Protein AF-A0A8T3NIM0-F1 (afdb_monomer_lite)

Foldseek 3Di:
DDDDAPEEFEAQAPVSVVVQVVCVVPTDGYHYDHPDDPVQGHPVNSVD

Sequence (48 aa):
MQQAYDVVIVGGGNAAFCAAHAARERAERVLMLEKAPPERAGGNSFFT

Radius of gyration: 11.62 Å; chains: 1; bounding box: 24×27×24 Å

Secondary structure (DSSP, 8-state):
-----SEEEE--SHHHHHHHHHHHTT-S-EEEE--S-GGG-SGGGG--

Structure (mmCIF, N/CA/C/O backbone):
data_AF-A0A8T3NIM0-F1
#
_entry.id   AF-A0A8T3NIM0-F1
#
loop_
_atom_site.group_PDB
_atom_site.id
_atom_site.type_symbol
_atom_site.label_atom_id
_atom_site.label_alt_id
_atom_site.label_comp_id
_atom_site.label_asym_id
_atom_site.label_entity_id
_atom_site.label_seq_id
_atom_site.pdbx_PDB_ins_code
_atom_site.Cartn_x
_atom_site.Cartn_y
_atom_site.Cartn_z
_atom_site.occupancy
_atom_site.B_iso_or_equiv
_atom_site.auth_seq_id
_atom_site.auth_comp_id
_atom_site.auth_asym_id
_atom_site.auth_atom_id
_atom_site.pdbx_PDB_model_num
ATOM 1 N N . MET A 1 1 ? -9.890 -18.514 5.599 1.00 55.81 1 MET A N 1
ATOM 2 C CA . MET A 1 1 ? -10.260 -17.439 6.545 1.00 55.81 1 MET A CA 1
ATOM 3 C C . MET A 1 1 ? -10.522 -16.179 5.740 1.00 55.81 1 MET A C 1
ATOM 5 O O . MET A 1 1 ? -9.691 -15.854 4.904 1.00 55.81 1 MET A O 1
ATOM 9 N N . GLN A 1 2 ? -11.667 -15.520 5.920 1.00 69.00 2 GLN A N 1
ATOM 10 C CA . GLN A 1 2 ? -11.917 -14.211 5.310 1.00 69.00 2 GLN A CA 1
ATOM 11 C C . GLN A 1 2 ? -11.349 -13.148 6.249 1.00 69.00 2 GLN A C 1
ATOM 13 O O . GLN A 1 2 ? -11.827 -12.994 7.370 1.00 69.00 2 GLN A O 1
ATOM 18 N N . GLN A 1 3 ? -10.289 -12.472 5.813 1.00 78.25 3 GLN A N 1
ATOM 19 C CA . GLN A 1 3 ? -9.769 -11.298 6.505 1.00 78.25 3 GLN A CA 1
ATOM 20 C C . GLN A 1 3 ? -10.650 -10.119 6.101 1.00 78.25 3 GLN A C 1
ATOM 22 O O . GLN A 1 3 ? -10.727 -9.782 4.920 1.00 78.25 3 GLN A O 1
ATOM 27 N N . ALA A 1 4 ? -11.344 -9.520 7.063 1.00 90.25 4 ALA A N 1
ATOM 28 C CA . ALA A 1 4 ? -12.015 -8.254 6.817 1.00 90.25 4 ALA A CA 1
ATOM 29 C C . ALA A 1 4 ? -10.962 -7.131 6.780 1.00 90.25 4 ALA A C 1
ATOM 31 O O . ALA A 1 4 ? -9.990 -7.153 7.532 1.00 90.25 4 ALA A O 1
ATOM 32 N N . TYR A 1 5 ? -11.146 -6.166 5.891 1.00 96.81 5 TYR A N 1
ATOM 33 C CA . TYR A 1 5 ? -10.360 -4.939 5.826 1.00 96.81 5 TYR A CA 1
ATOM 34 C C . TYR A 1 5 ? -11.341 -3.780 5.767 1.00 96.81 5 TYR A C 1
ATOM 36 O O . TYR A 1 5 ? -12.386 -3.898 5.130 1.00 96.81 5 TYR A O 1
ATOM 44 N N . ASP A 1 6 ? -11.011 -2.681 6.431 1.00 97.31 6 ASP A N 1
ATOM 45 C CA . ASP A 1 6 ? -11.882 -1.506 6.468 1.00 97.31 6 ASP A CA 1
ATOM 46 C C . ASP A 1 6 ? -11.705 -0.688 5.183 1.00 97.31 6 ASP A C 1
ATOM 48 O O . ASP A 1 6 ? -12.653 -0.109 4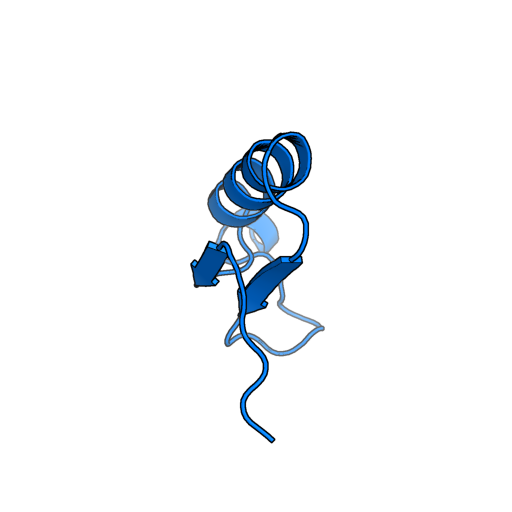.657 1.00 97.31 6 ASP A O 1
ATOM 52 N N . VAL A 1 7 ? -10.477 -0.682 4.650 1.00 98.06 7 VAL A N 1
ATOM 53 C CA . VAL A 1 7 ? -10.113 -0.028 3.392 1.00 98.06 7 VAL A CA 1
ATOM 54 C C . VAL A 1 7 ? -9.202 -0.945 2.577 1.00 98.06 7 VAL A C 1
ATOM 56 O O . VAL A 1 7 ? -8.232 -1.501 3.099 1.00 98.06 7 VAL A O 1
ATOM 59 N N . VAL A 1 8 ? -9.493 -1.064 1.280 1.00 97.88 8 VAL A N 1
ATOM 60 C CA . VAL A 1 8 ? -8.637 -1.738 0.295 1.00 97.88 8 VAL A CA 1
ATOM 61 C C . VAL A 1 8 ? -8.207 -0.726 -0.761 1.00 97.88 8 VAL A C 1
ATOM 63 O O . VAL A 1 8 ? -9.042 -0.059 -1.367 1.00 97.88 8 VAL A O 1
ATOM 66 N N . ILE A 1 9 ? -6.901 -0.627 -0.986 1.00 98.31 9 ILE A N 1
ATOM 67 C CA . ILE A 1 9 ? -6.270 0.266 -1.957 1.00 98.31 9 ILE A CA 1
ATOM 68 C C . ILE A 1 9 ? -5.586 -0.596 -3.013 1.00 98.31 9 ILE A C 1
ATOM 70 O O . ILE A 1 9 ? -4.854 -1.532 -2.690 1.00 98.31 9 ILE A O 1
ATOM 74 N N . VAL A 1 10 ? -5.823 -0.277 -4.283 1.00 97.81 10 VAL A N 1
ATOM 75 C CA . VAL A 1 10 ? -5.232 -0.990 -5.420 1.00 97.81 10 VAL A CA 1
ATOM 76 C C . VAL A 1 10 ? -4.258 -0.064 -6.139 1.00 97.81 10 VAL A C 1
ATOM 78 O O . VAL A 1 10 ? -4.633 1.013 -6.600 1.00 97.81 10 VAL A O 1
ATOM 81 N N . GLY A 1 11 ? -3.010 -0.508 -6.232 1.00 97.06 11 GLY A N 1
ATOM 82 C CA . GLY A 1 11 ? -1.848 0.248 -6.680 1.00 97.06 11 GLY A CA 1
ATOM 83 C C . GLY A 1 11 ? -0.860 0.498 -5.539 1.00 97.06 11 GLY A C 1
ATOM 84 O O . GLY A 1 11 ? -1.225 0.495 -4.367 1.00 97.06 11 GLY A O 1
ATOM 85 N N . GLY A 1 12 ? 0.398 0.729 -5.895 1.00 96.75 12 GLY A N 1
ATOM 86 C CA . GLY A 1 12 ? 1.499 1.041 -4.984 1.00 96.75 12 GLY A CA 1
ATOM 87 C C . GLY A 1 12 ? 2.270 2.292 -5.393 1.00 96.75 12 GLY A C 1
ATOM 88 O O . GLY A 1 12 ? 3.428 2.432 -5.028 1.00 96.75 12 GLY A O 1
ATOM 89 N N . GLY A 1 13 ? 1.667 3.185 -6.185 1.00 97.38 13 GLY A N 1
ATOM 90 C CA . GLY A 1 13 ? 2.250 4.492 -6.507 1.00 97.38 13 GLY A CA 1
ATOM 91 C C . GLY A 1 13 ? 2.002 5.550 -5.437 1.00 97.38 13 GLY A C 1
ATOM 92 O O . GLY A 1 13 ? 1.296 5.300 -4.461 1.00 97.38 13 GLY A O 1
ATOM 93 N N . ASN A 1 14 ? 2.530 6.761 -5.639 1.00 97.12 14 ASN A N 1
ATOM 94 C CA . ASN A 1 14 ? 2.403 7.848 -4.661 1.00 97.12 14 ASN A CA 1
ATOM 95 C C . ASN A 1 14 ? 0.939 8.106 -4.251 1.00 97.12 14 ASN A C 1
ATOM 97 O O . ASN A 1 14 ? 0.629 8.172 -3.069 1.00 97.12 14 ASN A O 1
ATOM 101 N N . ALA A 1 15 ? 0.006 8.126 -5.210 1.00 97.38 15 ALA A N 1
ATOM 102 C CA . ALA A 1 15 ? -1.420 8.290 -4.916 1.00 97.38 15 ALA A CA 1
ATOM 103 C C . ALA A 1 15 ? -1.975 7.199 -3.977 1.00 97.38 15 ALA A C 1
ATOM 105 O O . ALA A 1 15 ? -2.762 7.502 -3.080 1.00 97.38 15 ALA A O 1
ATOM 106 N N . ALA A 1 16 ? -1.543 5.946 -4.149 1.00 97.94 16 ALA A N 1
ATOM 107 C CA . ALA A 1 16 ? -1.944 4.844 -3.281 1.00 97.94 16 ALA A CA 1
ATOM 108 C C . ALA A 1 16 ? -1.349 4.991 -1.874 1.00 97.94 16 ALA A C 1
ATOM 110 O O . ALA A 1 16 ? -2.061 4.794 -0.894 1.00 97.94 16 ALA A O 1
ATOM 111 N N . PHE A 1 17 ? -0.088 5.418 -1.762 1.00 97.12 17 PHE A N 1
ATOM 112 C CA . PHE A 1 17 ? 0.539 5.704 -0.471 1.00 97.12 17 PHE A CA 1
ATOM 113 C C . PHE A 1 17 ? -0.098 6.903 0.247 1.00 97.12 17 PHE A C 1
ATOM 115 O O . PHE A 1 17 ? -0.329 6.826 1.452 1.00 97.12 17 PHE A O 1
ATOM 122 N N . CYS A 1 18 ? -0.462 7.972 -0.468 1.00 97.62 18 CYS A N 1
ATOM 123 C CA . CYS A 1 18 ? -1.226 9.086 0.099 1.00 97.62 18 CYS A CA 1
ATOM 124 C C . CYS A 1 18 ? -2.590 8.618 0.626 1.00 97.62 18 CYS A C 1
ATOM 126 O O . CYS A 1 18 ? -2.969 8.953 1.749 1.00 97.62 18 CYS A O 1
ATOM 128 N N . ALA A 1 19 ? -3.310 7.807 -0.156 1.00 98.25 19 ALA A N 1
ATOM 129 C CA . ALA A 1 19 ? -4.579 7.225 0.271 1.00 98.25 19 ALA A CA 1
ATOM 130 C C . ALA A 1 19 ? -4.399 6.303 1.488 1.00 98.25 19 ALA A C 1
ATOM 132 O O . ALA A 1 19 ? -5.200 6.359 2.417 1.00 98.25 19 ALA A O 1
ATOM 133 N N . ALA A 1 20 ? -3.332 5.499 1.518 1.00 98.00 20 ALA A N 1
ATOM 134 C CA . ALA A 1 20 ? -3.028 4.606 2.629 1.00 98.00 20 ALA A CA 1
ATOM 135 C C . ALA A 1 20 ? -2.730 5.395 3.904 1.00 98.00 20 ALA A C 1
ATOM 137 O O . ALA A 1 20 ? -3.273 5.064 4.954 1.00 98.00 20 ALA A O 1
ATOM 138 N N . HIS A 1 21 ? -1.941 6.468 3.813 1.00 97.69 21 HIS A N 1
ATOM 139 C CA . HIS A 1 21 ? -1.668 7.350 4.943 1.00 97.69 21 HIS A CA 1
ATOM 140 C C . HIS A 1 21 ? -2.962 7.953 5.504 1.00 97.69 21 HIS A C 1
ATOM 142 O O . HIS A 1 21 ? -3.232 7.824 6.695 1.00 97.69 21 HIS A O 1
ATOM 148 N N . ALA A 1 22 ? -3.801 8.545 4.649 1.00 98.25 22 ALA A N 1
ATOM 149 C CA . ALA A 1 22 ? -5.077 9.122 5.072 1.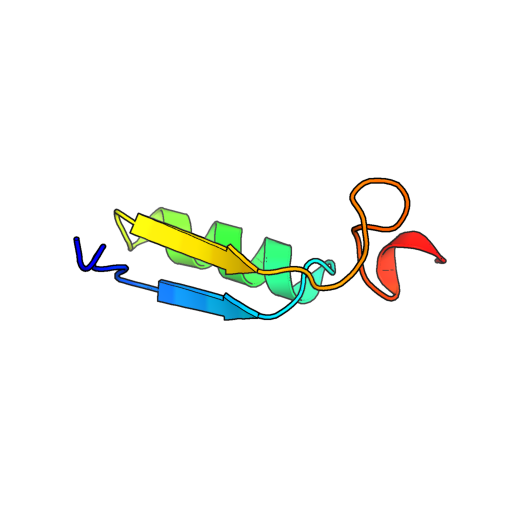00 98.25 22 ALA A CA 1
ATOM 150 C C . ALA A 1 22 ? -6.035 8.065 5.658 1.00 98.25 22 ALA A C 1
ATOM 152 O O . ALA A 1 22 ? -6.725 8.319 6.644 1.00 98.25 22 ALA A O 1
ATOM 153 N N . ALA A 1 23 ? -6.066 6.858 5.085 1.00 98.19 23 ALA A N 1
ATOM 154 C CA . ALA A 1 23 ? -6.873 5.757 5.598 1.00 98.19 23 ALA A CA 1
ATOM 155 C C . ALA A 1 23 ? -6.389 5.298 6.981 1.00 98.19 23 ALA A C 1
ATOM 157 O O . ALA A 1 23 ? -7.209 5.060 7.863 1.00 98.19 23 ALA A O 1
ATOM 158 N N . ARG A 1 24 ? -5.072 5.227 7.213 1.00 97.25 24 ARG A N 1
ATOM 159 C CA . ARG A 1 24 ? -4.491 4.823 8.506 1.00 97.25 24 ARG A CA 1
ATOM 160 C C . ARG A 1 24 ? -4.812 5.770 9.659 1.00 97.25 24 ARG A C 1
ATOM 162 O O . ARG A 1 24 ? -4.774 5.332 10.802 1.00 97.25 24 ARG A O 1
ATOM 169 N N . GLU A 1 25 ? -5.178 7.018 9.384 1.00 97.94 25 GLU A N 1
ATOM 170 C CA . GLU A 1 25 ? -5.636 7.964 10.411 1.00 97.94 25 GLU A CA 1
ATOM 171 C C . GLU A 1 25 ? -7.061 7.670 10.913 1.00 97.94 25 GLU A C 1
ATOM 173 O O . GLU A 1 25 ? -7.459 8.178 11.959 1.00 97.94 25 GLU A O 1
ATOM 178 N N . ARG A 1 26 ? -7.853 6.882 10.169 1.00 97.50 26 ARG A N 1
ATOM 179 C CA . ARG A 1 26 ? -9.290 6.663 10.440 1.00 97.50 26 ARG A CA 1
ATOM 180 C C . ARG A 1 26 ? -9.719 5.194 10.462 1.00 97.50 26 ARG A C 1
ATOM 182 O O . ARG A 1 26 ? -10.820 4.909 10.921 1.00 97.50 26 ARG A O 1
ATOM 189 N N . ALA A 1 27 ? -8.886 4.285 9.961 1.00 97.31 27 ALA A N 1
ATOM 190 C CA . ALA A 1 27 ? -9.186 2.868 9.794 1.00 97.31 27 ALA A CA 1
ATOM 191 C C . ALA A 1 27 ? -8.120 1.974 10.441 1.00 97.31 27 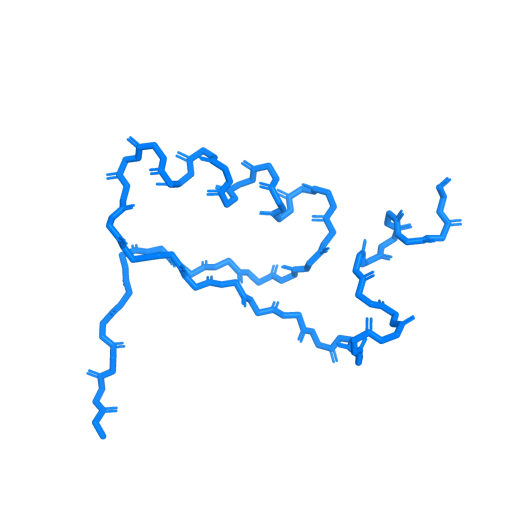ALA A C 1
ATOM 193 O O . ALA A 1 27 ? -6.911 2.209 10.322 1.00 97.31 27 ALA A O 1
ATOM 194 N N . GLU A 1 28 ? -8.571 0.897 11.082 1.00 95.56 28 GLU A N 1
ATOM 195 C CA . GLU A 1 28 ? -7.706 -0.020 11.821 1.00 95.56 28 GLU A CA 1
ATOM 196 C C . GLU A 1 28 ? -6.973 -0.992 10.892 1.00 95.56 28 GLU A C 1
ATOM 198 O O . GLU A 1 28 ? -5.800 -1.299 11.118 1.00 95.56 28 GLU A O 1
ATOM 203 N N . ARG A 1 29 ? -7.620 -1.441 9.813 1.00 96.81 29 ARG A N 1
ATOM 204 C CA . ARG A 1 29 ? -7.058 -2.397 8.855 1.00 96.81 29 ARG A CA 1
ATOM 2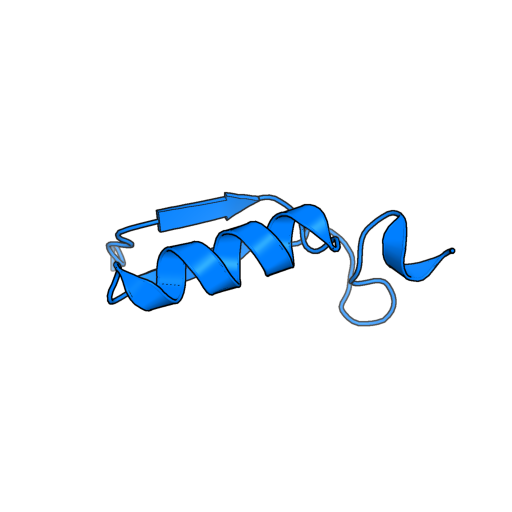05 C C . ARG A 1 29 ? -7.152 -1.862 7.437 1.00 96.81 29 ARG A C 1
ATOM 207 O O . ARG A 1 29 ? -8.221 -1.832 6.829 1.00 96.81 29 ARG A O 1
ATOM 214 N N . VAL A 1 30 ? -5.993 -1.501 6.898 1.00 97.88 30 VAL A N 1
ATOM 215 C CA . VAL A 1 30 ? -5.830 -1.029 5.521 1.00 97.88 30 VAL A CA 1
ATOM 216 C C . VAL A 1 30 ? -5.012 -2.060 4.752 1.00 97.88 30 VAL A C 1
ATOM 218 O O . VAL A 1 30 ? -3.905 -2.401 5.168 1.00 97.88 30 VAL A O 1
ATOM 221 N N . LEU A 1 31 ? -5.554 -2.558 3.642 1.00 97.50 31 LEU A N 1
ATOM 222 C CA . LEU A 1 31 ? -4.842 -3.422 2.702 1.00 97.50 31 LEU A CA 1
ATOM 223 C C . LEU A 1 31 ? -4.443 -2.614 1.472 1.00 97.50 31 LEU A C 1
ATOM 225 O O . LEU A 1 31 ? -5.297 -1.985 0.854 1.00 97.50 31 LEU A O 1
ATOM 229 N N . MET A 1 32 ? -3.175 -2.683 1.081 1.00 97.38 32 MET A N 1
ATOM 230 C CA . MET A 1 32 ? -2.697 -2.138 -0.187 1.00 97.38 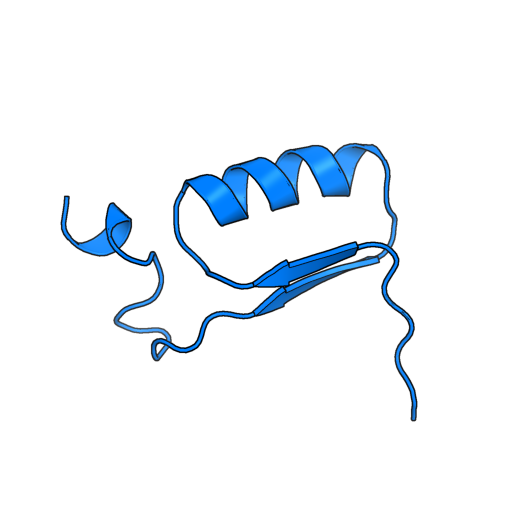32 MET A CA 1
ATOM 231 C C . MET A 1 32 ? -2.172 -3.275 -1.062 1.00 97.38 32 MET A C 1
ATOM 233 O O . MET A 1 32 ? -1.425 -4.128 -0.585 1.00 97.38 32 MET A O 1
ATOM 237 N N . LEU A 1 33 ? -2.581 -3.293 -2.328 1.00 97.25 33 LEU A N 1
ATOM 238 C CA . LEU A 1 33 ? -2.216 -4.321 -3.298 1.00 97.25 33 LEU A CA 1
ATOM 239 C C . LEU A 1 33 ? -1.473 -3.689 -4.470 1.00 97.25 33 LEU A C 1
ATOM 241 O O . LEU A 1 33 ? -2.036 -2.863 -5.180 1.00 97.25 33 LEU A O 1
ATOM 245 N N . GLU A 1 34 ? -0.243 -4.123 -4.717 1.00 97.19 34 GLU A N 1
ATOM 246 C CA . GLU A 1 34 ? 0.526 -3.764 -5.910 1.00 97.19 34 GLU A CA 1
ATOM 247 C C . GLU A 1 34 ? 0.750 -5.020 -6.760 1.00 97.19 34 GLU A C 1
ATOM 249 O O . GLU A 1 34 ? 1.021 -6.101 -6.239 1.00 97.19 34 GLU A O 1
ATOM 254 N N . LYS A 1 35 ? 0.589 -4.876 -8.078 1.00 97.12 35 LYS A N 1
ATOM 255 C CA . LYS A 1 35 ? 0.776 -5.948 -9.061 1.00 97.12 35 LYS A CA 1
ATOM 256 C C . LYS A 1 35 ? 2.252 -6.132 -9.415 1.00 97.12 35 LYS A C 1
ATOM 258 O O . LYS A 1 35 ? 2.661 -7.230 -9.785 1.00 97.12 35 LYS A O 1
ATOM 263 N N . ALA A 1 36 ? 3.022 -5.047 -9.414 1.00 96.25 36 ALA A N 1
ATOM 264 C CA . ALA A 1 36 ? 4.445 -5.075 -9.700 1.00 96.25 36 ALA A CA 1
ATOM 265 C C . ALA A 1 36 ? 5.189 -5.937 -8.667 1.00 96.25 36 ALA A C 1
ATOM 267 O O . ALA A 1 36 ? 4.799 -5.972 -7.497 1.00 96.25 36 ALA A O 1
ATOM 268 N N . PRO A 1 37 ? 6.265 -6.627 -9.078 1.00 96.38 37 PRO A N 1
ATOM 269 C CA . PRO A 1 37 ? 7.110 -7.320 -8.123 1.00 96.38 37 PRO A CA 1
ATOM 270 C C . PRO A 1 37 ? 7.812 -6.298 -7.205 1.00 96.38 37 PRO A C 1
ATOM 272 O O . PRO A 1 37 ? 7.909 -5.121 -7.574 1.00 96.38 37 PRO A O 1
ATOM 275 N N . PRO A 1 38 ? 8.302 -6.712 -6.022 1.00 94.88 38 PRO A N 1
ATOM 276 C CA . PRO A 1 38 ? 8.875 -5.800 -5.030 1.00 94.88 38 PRO A CA 1
ATOM 277 C C . PRO A 1 38 ? 9.951 -4.860 -5.588 1.00 94.88 38 PRO A C 1
ATOM 279 O O . PRO A 1 38 ? 9.960 -3.674 -5.270 1.00 94.88 38 PRO A O 1
ATOM 282 N N . GLU A 1 39 ? 10.803 -5.356 -6.485 1.00 96.50 39 GLU A N 1
ATOM 283 C CA . GLU A 1 39 ? 11.871 -4.601 -7.148 1.00 96.50 39 GLU A CA 1
ATOM 284 C C . GLU A 1 39 ? 11.382 -3.481 -8.085 1.00 96.50 39 GLU A C 1
ATOM 286 O O . GLU A 1 39 ? 12.182 -2.673 -8.549 1.00 96.50 39 GLU A O 1
ATOM 291 N N . ARG A 1 40 ? 10.081 -3.436 -8.391 1.00 94.81 40 ARG A N 1
ATOM 292 C CA . ARG A 1 40 ? 9.443 -2.429 -9.254 1.00 94.81 40 ARG A CA 1
ATOM 293 C C . ARG A 1 40 ? 8.181 -1.833 -8.623 1.00 94.81 40 ARG A C 1
ATOM 295 O O . ARG A 1 40 ? 7.338 -1.288 -9.337 1.00 94.81 40 ARG A O 1
ATOM 302 N N . ALA A 1 41 ? 8.017 -1.966 -7.307 1.00 95.19 41 ALA A N 1
ATOM 303 C CA . ALA A 1 41 ? 6.920 -1.335 -6.584 1.00 95.19 41 ALA A CA 1
ATOM 304 C C . ALA A 1 41 ? 7.052 0.197 -6.638 1.00 95.19 41 ALA A C 1
ATOM 306 O O . ALA A 1 41 ? 8.159 0.726 -6.642 1.00 95.19 41 ALA A O 1
ATOM 307 N N . GLY A 1 42 ? 5.928 0.918 -6.671 1.00 95.31 42 GLY A N 1
ATOM 308 C CA . GLY A 1 42 ? 5.929 2.385 -6.791 1.00 95.31 42 GLY A CA 1
ATOM 309 C C . GLY A 1 42 ? 5.129 2.926 -7.978 1.00 95.31 42 GLY A C 1
ATOM 310 O O . GLY A 1 42 ? 5.005 4.141 -8.131 1.00 95.31 42 GLY A O 1
ATOM 311 N N . GLY A 1 43 ? 4.569 2.059 -8.831 1.00 93.50 43 GLY A N 1
ATOM 312 C CA . GLY A 1 43 ? 3.853 2.478 -10.039 1.00 93.50 43 GLY A CA 1
ATOM 313 C C . GLY A 1 43 ? 4.702 3.415 -10.908 1.00 93.50 43 GLY A C 1
ATOM 314 O O . GLY A 1 43 ? 5.916 3.255 -11.005 1.00 93.50 43 GLY A O 1
ATOM 315 N N . ASN A 1 44 ? 4.086 4.437 -11.504 1.00 94.25 44 ASN A N 1
ATOM 316 C CA . ASN A 1 44 ? 4.831 5.446 -12.271 1.00 94.25 44 ASN A CA 1
ATOM 317 C C . ASN A 1 44 ? 5.817 6.245 -11.402 1.00 94.25 44 ASN A C 1
ATOM 319 O O . ASN A 1 44 ? 6.849 6.672 -11.908 1.00 94.25 44 ASN A O 1
ATOM 323 N N . SER A 1 45 ? 5.534 6.399 -10.104 1.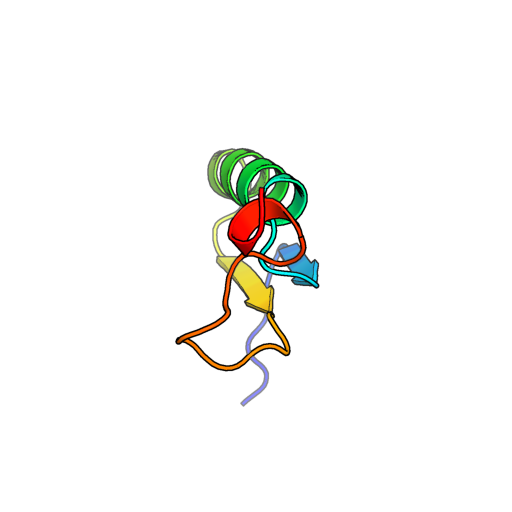00 94.75 45 SER A N 1
ATOM 324 C CA . SER A 1 45 ? 6.406 7.106 -9.156 1.00 94.75 45 SER A CA 1
ATOM 325 C C . SER A 1 45 ? 7.736 6.395 -8.908 1.00 94.75 45 SER A C 1
ATOM 327 O O . SER A 1 45 ? 8.649 7.005 -8.380 1.00 94.75 45 SER A O 1
ATOM 329 N N . PHE A 1 46 ? 7.871 5.119 -9.278 1.00 95.06 46 PHE A N 1
ATOM 330 C CA . PHE A 1 46 ? 9.168 4.441 -9.258 1.00 95.06 46 PHE A CA 1
ATOM 331 C C . PHE A 1 46 ? 10.098 4.919 -10.388 1.00 95.06 46 PHE A C 1
ATOM 333 O O . PHE A 1 46 ? 11.315 4.823 -10.273 1.00 95.06 46 PHE A O 1
ATOM 340 N N . PHE A 1 47 ? 9.535 5.409 -11.499 1.00 92.75 47 PHE A N 1
ATOM 341 C CA . PHE A 1 47 ? 10.279 5.748 -12.718 1.00 92.75 47 PHE A CA 1
ATOM 342 C C . PHE A 1 47 ? 10.510 7.254 -12.911 1.00 92.75 47 PHE A C 1
ATOM 344 O O . PHE A 1 47 ? 11.137 7.633 -13.898 1.00 92.75 47 PHE A O 1
ATOM 351 N N . THR A 1 48 ? 9.963 8.107 -12.040 1.00 86.88 48 THR A N 1
ATOM 352 C CA . THR A 1 48 ? 10.082 9.577 -12.087 1.00 86.88 48 THR A CA 1
ATOM 353 C C . THR A 1 48 ? 10.499 10.092 -10.725 1.00 86.88 48 THR A C 1
ATOM 355 O O . THR A 1 48 ? 11.456 10.890 -10.676 1.00 86.88 48 THR A O 1
#

pLDDT: mean 94.61, std 7.62, range [55.81, 98.31]